Protein AF-A0A498G099-F1 (afdb_monomer)

Foldseek 3Di:
DVVVVVVVVVVVVVVVVLVVVLLVLLVDVCSCVDPVNVVSCVVCVVVCVVVVVVCCQDPSHNCVVVVVVD

Sequence (70 aa):
MIFILLILLKLIKVYSYLLLAYALLSWFPGAYDSWLGRLVSDIVEPILKPFRSLNLQFAGLDFTIYLVMI

Structure (mmCIF, N/CA/C/O backbone):
data_AF-A0A498G099-F1
#
_entry.id   AF-A0A498G099-F1
#
loop_
_atom_site.group_PDB
_atom_site.id
_atom_site.type_symbol
_atom_site.label_atom_id
_atom_site.label_alt_id
_atom_site.label_comp_id
_atom_site.label_asym_id
_atom_site.label_entity_id
_atom_site.label_seq_id
_atom_site.pdbx_PDB_ins_code
_atom_site.Cartn_x
_atom_site.Cartn_y
_atom_site.Cartn_z
_atom_site.occupancy
_atom_site.B_iso_or_equiv
_atom_site.auth_seq_id
_atom_site.auth_comp_id
_atom_site.auth_asym_id
_atom_site.auth_atom_id
_atom_site.pdbx_PDB_model_num
ATOM 1 N N . MET A 1 1 ? -18.083 -5.093 21.150 1.00 73.19 1 MET A N 1
ATOM 2 C CA . MET A 1 1 ? -17.158 -3.950 20.948 1.00 73.19 1 MET A CA 1
ATOM 3 C C . MET A 1 1 ? -15.721 -4.364 20.636 1.00 73.19 1 MET A C 1
ATOM 5 O O . MET A 1 1 ? -15.226 -3.952 19.600 1.00 73.19 1 MET A O 1
ATOM 9 N N . ILE A 1 2 ? -15.057 -5.197 21.447 1.00 89.62 2 ILE A N 1
ATOM 10 C CA . ILE A 1 2 ? -13.627 -5.544 21.262 1.00 89.62 2 ILE A CA 1
ATOM 11 C C . ILE A 1 2 ? -13.333 -6.288 19.947 1.00 89.62 2 ILE A C 1
ATOM 13 O O . ILE A 1 2 ? -12.329 -6.020 19.299 1.00 89.62 2 ILE A O 1
ATOM 17 N N . PHE A 1 3 ? -14.231 -7.173 19.507 1.00 90.56 3 PHE A N 1
ATOM 18 C CA . PHE A 1 3 ? -14.038 -7.961 18.283 1.00 90.56 3 PHE A CA 1
ATOM 19 C C . PHE A 1 3 ? -13.910 -7.096 17.015 1.00 90.56 3 PHE A C 1
ATOM 21 O O . PHE A 1 3 ? -13.045 -7.338 16.181 1.00 90.56 3 PHE A O 1
ATOM 28 N N . ILE A 1 4 ? -14.720 -6.037 16.914 1.00 91.69 4 ILE A N 1
ATOM 29 C CA . ILE A 1 4 ? -14.679 -5.076 15.801 1.00 91.69 4 ILE A CA 1
ATOM 30 C C . ILE A 1 4 ? -13.337 -4.336 15.803 1.00 91.69 4 ILE A C 1
ATOM 32 O O . ILE A 1 4 ? -12.710 -4.193 14.757 1.00 91.69 4 ILE A O 1
ATOM 36 N N . LEU A 1 5 ? -12.862 -3.933 16.986 1.00 91.00 5 LEU A N 1
ATOM 37 C CA . LEU A 1 5 ? -11.576 -3.257 17.148 1.00 91.00 5 LEU A CA 1
ATOM 38 C C . LEU A 1 5 ? -10.404 -4.154 16.715 1.00 91.00 5 LEU A C 1
ATOM 40 O O . LEU A 1 5 ? -9.511 -3.706 16.003 1.00 91.00 5 LEU A O 1
ATOM 44 N N . LEU A 1 6 ? -10.430 -5.435 17.096 1.00 90.94 6 LEU A N 1
ATOM 45 C CA . LEU A 1 6 ? -9.406 -6.414 16.717 1.00 90.94 6 LEU A CA 1
ATOM 46 C C . LEU A 1 6 ? -9.365 -6.652 15.204 1.00 90.94 6 LEU A C 1
ATOM 48 O O . LEU A 1 6 ? -8.281 -6.725 14.626 1.00 90.94 6 LEU A O 1
ATOM 52 N N . ILE A 1 7 ? -10.5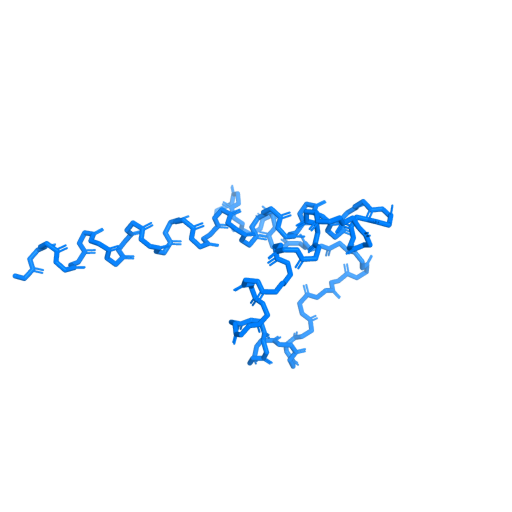31 -6.741 14.559 1.00 92.12 7 ILE A N 1
ATOM 53 C CA . ILE A 1 7 ? -10.624 -6.860 13.098 1.00 92.12 7 ILE A CA 1
ATOM 54 C C . ILE A 1 7 ? -10.048 -5.614 12.426 1.00 92.12 7 ILE A C 1
ATOM 56 O O . ILE A 1 7 ? -9.256 -5.744 11.494 1.00 92.12 7 ILE A O 1
ATOM 60 N N . LEU A 1 8 ? -10.390 -4.423 12.922 1.00 91.19 8 LEU A N 1
ATOM 61 C CA . LEU A 1 8 ? -9.902 -3.162 12.369 1.00 91.19 8 LEU A CA 1
ATOM 62 C C . LEU A 1 8 ? -8.375 -3.050 12.481 1.00 91.19 8 LEU A C 1
ATOM 64 O O . LEU A 1 8 ? -7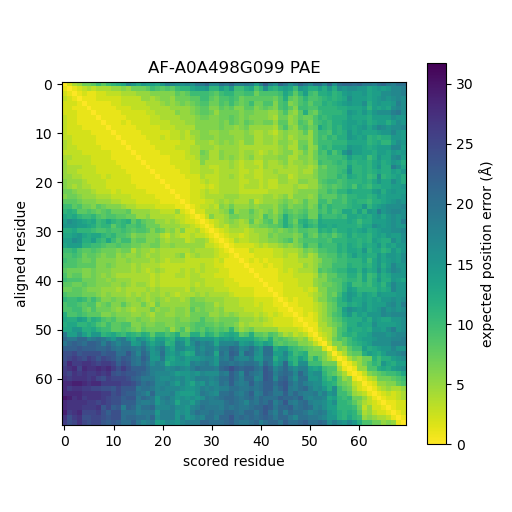.703 -2.762 11.495 1.00 91.19 8 LEU A O 1
ATOM 68 N N . LEU A 1 9 ? -7.815 -3.355 13.655 1.00 90.31 9 LEU A N 1
ATOM 69 C CA . LEU A 1 9 ? -6.365 -3.354 13.879 1.00 90.31 9 LEU A CA 1
ATOM 70 C C . LEU A 1 9 ? -5.650 -4.358 12.971 1.00 90.31 9 LEU A C 1
ATOM 72 O O . LEU A 1 9 ? -4.593 -4.057 12.414 1.00 90.31 9 LEU A O 1
ATOM 76 N N . LYS A 1 10 ? -6.234 -5.545 12.783 1.00 90.12 10 LYS A N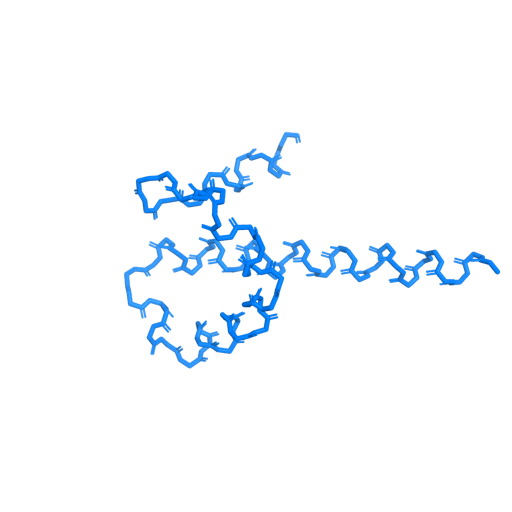 1
ATOM 77 C CA . LYS A 1 10 ? -5.675 -6.562 11.890 1.00 90.12 10 LYS A CA 1
ATOM 78 C C . LYS A 1 10 ? -5.723 -6.116 10.429 1.00 90.12 10 LYS A C 1
ATOM 80 O O . LYS A 1 10 ? -4.742 -6.315 9.720 1.00 90.12 10 LYS A O 1
ATOM 85 N N . LEU A 1 11 ? -6.817 -5.485 10.001 1.00 87.38 11 LEU A N 1
ATOM 86 C CA . LEU A 1 11 ? -6.946 -4.905 8.663 1.00 87.38 11 LEU A CA 1
ATOM 87 C C . LEU A 1 11 ? -5.889 -3.827 8.435 1.00 87.38 11 LEU A C 1
ATOM 89 O O . LEU A 1 11 ? -5.143 -3.927 7.469 1.00 87.38 11 LEU A O 1
ATOM 93 N N . ILE A 1 12 ? -5.757 -2.862 9.347 1.00 85.56 12 ILE A N 1
ATOM 94 C CA . ILE A 1 12 ? -4.741 -1.800 9.261 1.00 85.56 12 ILE A CA 1
ATOM 95 C C . ILE A 1 12 ? -3.338 -2.402 9.132 1.00 85.56 12 ILE A C 1
ATOM 97 O O . ILE A 1 12 ? -2.554 -1.978 8.284 1.00 85.56 12 ILE A O 1
ATOM 101 N N . LYS A 1 13 ? -3.030 -3.439 9.920 1.00 84.62 13 LYS A N 1
ATOM 102 C CA . LYS A 1 13 ? -1.741 -4.134 9.847 1.00 84.62 13 LYS A CA 1
ATOM 103 C C . LYS A 1 13 ? -1.511 -4.795 8.483 1.00 84.62 13 LYS A C 1
ATOM 105 O O . LYS A 1 13 ? -0.428 -4.661 7.923 1.00 84.62 13 LYS A O 1
ATOM 110 N N . VAL A 1 14 ? -2.513 -5.481 7.935 1.00 84.69 14 VAL A N 1
ATOM 111 C CA . VAL A 1 14 ? -2.433 -6.093 6.595 1.00 84.69 14 VAL A CA 1
ATOM 112 C C . VAL A 1 14 ? -2.252 -5.026 5.510 1.00 84.69 14 VAL A C 1
ATOM 114 O O . VAL A 1 14 ? -1.403 -5.186 4.637 1.00 84.69 14 VAL A O 1
ATOM 117 N N . TYR A 1 15 ? -2.984 -3.915 5.597 1.00 77.69 15 TYR A N 1
ATOM 118 C CA . TYR A 1 15 ? -2.849 -2.795 4.664 1.00 77.69 15 TYR A CA 1
ATOM 119 C C . TYR A 1 15 ? -1.471 -2.129 4.730 1.00 77.69 15 TYR A C 1
ATOM 121 O O . TYR A 1 15 ? -0.923 -1.764 3.694 1.00 77.69 15 TYR A O 1
ATOM 129 N N . SER A 1 16 ? -0.875 -2.031 5.919 1.00 78.69 16 SER A N 1
ATOM 130 C CA . SER A 1 16 ? 0.496 -1.538 6.082 1.00 78.69 16 SER A CA 1
ATOM 131 C C . SER A 1 16 ? 1.513 -2.408 5.328 1.00 78.69 16 SER A C 1
ATOM 133 O O . SER 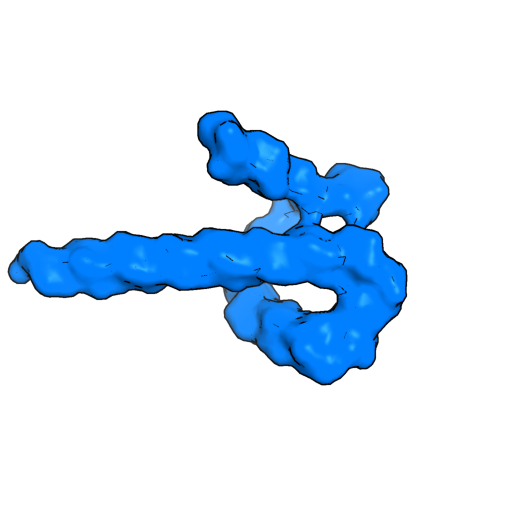A 1 16 ? 2.345 -1.887 4.587 1.00 78.69 16 SER A O 1
ATOM 135 N N . TYR A 1 17 ? 1.392 -3.740 5.406 1.00 80.12 17 TYR A N 1
ATOM 136 C CA . TYR A 1 17 ? 2.245 -4.645 4.624 1.00 80.12 17 TYR A CA 1
ATOM 137 C C . TYR A 1 17 ? 2.003 -4.554 3.110 1.00 80.12 17 TYR A C 1
ATOM 139 O O . TYR A 1 17 ? 2.953 -4.672 2.341 1.00 80.12 17 TYR A O 1
ATOM 147 N N . LEU A 1 18 ? 0.761 -4.328 2.672 1.00 78.94 18 LEU A N 1
ATOM 148 C CA . LEU A 1 18 ? 0.426 -4.104 1.257 1.00 78.94 18 LEU A CA 1
ATOM 149 C C . LEU A 1 18 ? 1.082 -2.833 0.709 1.00 78.94 18 LEU A C 1
ATOM 151 O O . LEU A 1 18 ? 1.660 -2.862 -0.375 1.00 78.94 18 LEU A O 1
ATOM 155 N N . LEU A 1 19 ? 1.038 -1.741 1.473 1.00 74.44 19 LEU A N 1
ATOM 156 C CA . LEU A 1 19 ? 1.716 -0.493 1.120 1.00 74.44 19 LEU A CA 1
ATOM 157 C C . LEU A 1 19 ? 3.237 -0.669 1.088 1.00 74.44 19 LEU A C 1
ATOM 159 O O . LEU A 1 19 ? 3.890 -0.167 0.179 1.00 74.44 19 LEU A O 1
ATOM 163 N N . LEU A 1 20 ? 3.796 -1.438 2.025 1.00 75.50 20 LEU A N 1
ATOM 164 C CA . LEU A 1 20 ? 5.216 -1.782 2.016 1.00 75.50 20 LEU A CA 1
ATOM 165 C C . LEU A 1 20 ? 5.596 -2.590 0.764 1.00 75.50 20 LEU A C 1
ATOM 167 O O . LEU A 1 20 ? 6.605 -2.300 0.130 1.00 75.50 20 LEU A O 1
ATOM 171 N N . ALA A 1 21 ? 4.781 -3.573 0.375 1.00 76.06 21 ALA A N 1
ATOM 172 C CA . ALA A 1 21 ? 4.997 -4.345 -0.847 1.00 76.06 21 ALA A CA 1
ATOM 173 C C . ALA A 1 21 ? 4.905 -3.471 -2.110 1.00 76.06 21 ALA A C 1
ATOM 175 O O . ALA A 1 21 ? 5.721 -3.625 -3.016 1.00 76.06 21 ALA A O 1
ATOM 176 N N . TYR A 1 22 ? 3.958 -2.529 -2.155 1.00 75.06 22 TYR A N 1
ATOM 177 C CA . TYR A 1 22 ? 3.847 -1.540 -3.230 1.00 75.06 22 TYR A CA 1
ATOM 178 C C . TYR A 1 22 ? 5.100 -0.648 -3.318 1.00 75.06 22 TYR A C 1
ATOM 180 O O . TYR A 1 22 ? 5.662 -0.488 -4.399 1.00 75.06 22 TYR A O 1
ATOM 188 N N . ALA A 1 23 ? 5.602 -0.158 -2.182 1.00 72.94 23 ALA A N 1
ATOM 189 C CA . ALA A 1 23 ? 6.839 0.625 -2.119 1.00 72.94 23 ALA A CA 1
ATOM 190 C C . ALA A 1 23 ? 8.076 -0.179 -2.570 1.00 72.94 23 ALA A C 1
ATOM 192 O O . ALA A 1 23 ? 8.965 0.339 -3.238 1.00 72.94 23 ALA A O 1
ATOM 193 N N . LEU A 1 24 ? 8.137 -1.478 -2.263 1.00 73.50 24 LEU A N 1
ATOM 194 C CA . LEU A 1 24 ? 9.204 -2.353 -2.764 1.00 73.50 24 LEU A CA 1
ATOM 195 C C . LEU A 1 24 ? 9.106 -2.584 -4.280 1.00 73.50 24 LEU A C 1
ATOM 197 O O . LEU A 1 24 ? 10.134 -2.682 -4.950 1.00 73.50 24 LEU A O 1
ATOM 201 N N . LEU A 1 25 ? 7.891 -2.647 -4.833 1.00 70.19 25 LEU A N 1
ATOM 202 C CA . LEU A 1 25 ? 7.677 -2.703 -6.281 1.00 70.19 25 LEU A CA 1
ATOM 203 C C . LEU A 1 25 ? 8.102 -1.395 -6.958 1.00 70.19 25 LEU A C 1
ATOM 205 O O . LEU A 1 25 ? 8.651 -1.448 -8.054 1.00 70.19 25 LEU A O 1
ATOM 209 N N . SER A 1 26 ? 7.933 -0.239 -6.307 1.00 64.19 26 SER A N 1
ATOM 210 C CA . SER A 1 26 ? 8.399 1.046 -6.846 1.00 64.19 26 SER A CA 1
ATOM 211 C C . SER A 1 26 ? 9.914 1.077 -7.073 1.00 64.19 26 SER A C 1
ATOM 213 O O . SER A 1 26 ? 10.384 1.774 -7.969 1.00 64.19 26 SER A O 1
ATOM 215 N N . TRP A 1 27 ? 10.671 0.321 -6.271 1.00 65.56 27 TRP A N 1
ATOM 216 C CA . TRP A 1 27 ? 12.129 0.242 -6.345 1.00 65.56 27 TRP A CA 1
ATOM 217 C C . TRP A 1 27 ? 12.635 -0.597 -7.530 1.00 65.56 27 TRP A C 1
ATOM 219 O O . TRP A 1 27 ? 13.755 -0.386 -7.999 1.00 65.56 27 TRP A O 1
ATOM 229 N N . PHE A 1 28 ? 11.828 -1.530 -8.046 1.00 65.81 28 PHE A N 1
ATOM 230 C CA . PHE A 1 28 ? 12.223 -2.383 -9.167 1.00 65.81 28 PHE A CA 1
ATOM 231 C C . PHE A 1 28 ? 11.784 -1.785 -10.521 1.00 65.81 28 PHE A C 1
ATOM 233 O O . PHE A 1 28 ? 10.586 -1.613 -10.764 1.00 65.81 28 PHE A O 1
ATOM 240 N N . PRO A 1 29 ? 12.708 -1.528 -11.466 1.00 59.75 29 PRO A N 1
ATOM 241 C CA . PRO A 1 29 ? 12.339 -1.048 -12.796 1.00 59.75 29 PRO A CA 1
ATOM 242 C C . PRO A 1 29 ? 11.523 -2.118 -13.541 1.00 59.75 29 PRO A C 1
ATOM 244 O O . PRO A 1 29 ? 11.959 -3.258 -13.684 1.00 59.75 29 PRO A O 1
ATOM 247 N N . GLY A 1 30 ? 10.318 -1.758 -13.997 1.00 69.81 30 GLY A N 1
ATOM 248 C CA . GLY A 1 30 ? 9.391 -2.676 -14.677 1.00 69.81 30 GLY A CA 1
ATOM 249 C C . GLY A 1 30 ? 8.540 -3.557 -13.750 1.00 69.81 30 GLY A C 1
ATOM 250 O O . GLY A 1 30 ? 7.765 -4.380 -14.235 1.00 69.81 30 GLY A O 1
ATOM 251 N N . ALA A 1 31 ? 8.619 -3.394 -12.422 1.00 71.31 31 ALA A N 1
ATOM 252 C CA . ALA A 1 31 ? 7.791 -4.169 -11.493 1.00 71.31 31 ALA A CA 1
ATOM 253 C C . ALA A 1 31 ? 6.294 -3.847 -11.598 1.00 71.31 31 ALA A C 1
ATOM 255 O O . ALA A 1 31 ? 5.478 -4.756 -11.442 1.00 71.31 31 ALA A O 1
ATOM 256 N N . TYR A 1 32 ? 5.924 -2.606 -11.927 1.00 69.25 32 TYR A N 1
ATOM 257 C CA . TYR A 1 32 ? 4.529 -2.228 -12.184 1.00 69.25 32 TYR A CA 1
ATOM 258 C C . TYR A 1 32 ? 3.924 -2.962 -13.389 1.00 69.25 32 TYR A C 1
ATOM 260 O O . TYR A 1 32 ? 2.738 -3.283 -13.378 1.00 69.25 32 TYR A O 1
ATOM 268 N N . ASP A 1 33 ? 4.743 -3.303 -14.386 1.00 77.56 33 ASP A N 1
ATOM 269 C CA . ASP A 1 33 ? 4.321 -4.046 -15.579 1.00 77.56 33 ASP A CA 1
ATOM 270 C C . ASP A 1 33 ? 4.243 -5.563 -15.348 1.00 77.56 33 ASP A C 1
ATOM 272 O O . ASP A 1 33 ? 3.792 -6.319 -16.218 1.00 77.56 33 ASP A O 1
ATOM 276 N N . SER A 1 34 ? 4.642 -6.045 -14.170 1.00 82.50 34 SER A N 1
ATOM 277 C CA . SER A 1 34 ? 4.442 -7.440 -13.791 1.00 82.50 34 SER A CA 1
ATOM 278 C C . SER A 1 34 ? 2.978 -7.702 -13.415 1.00 82.50 34 SER A C 1
ATOM 280 O O . SER A 1 34 ? 2.261 -6.819 -12.945 1.00 82.50 34 SER A O 1
ATOM 282 N N . TRP A 1 35 ? 2.513 -8.943 -13.588 1.00 81.94 35 TRP A N 1
ATOM 283 C CA . TRP A 1 35 ? 1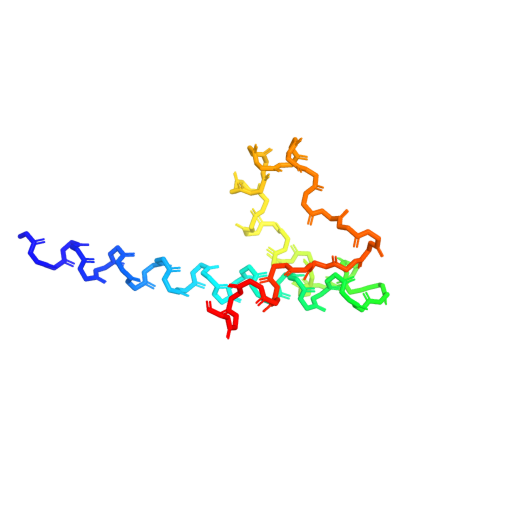.157 -9.329 -13.172 1.00 81.94 35 TRP A CA 1
ATOM 284 C C . TRP A 1 35 ? 0.920 -9.088 -11.673 1.00 81.94 35 TRP A C 1
ATOM 286 O O . TRP A 1 35 ? -0.140 -8.597 -11.296 1.00 81.94 35 TRP A O 1
ATOM 296 N N . LEU A 1 36 ? 1.930 -9.342 -10.833 1.00 78.56 36 LEU A N 1
ATOM 297 C CA . LEU A 1 36 ? 1.870 -9.068 -9.396 1.00 78.56 36 LEU A CA 1
ATOM 298 C C . LEU A 1 36 ? 1.831 -7.567 -9.095 1.00 78.56 36 LEU A C 1
ATOM 300 O O . LEU A 1 36 ? 1.045 -7.140 -8.256 1.00 78.56 36 LEU A O 1
ATOM 304 N N . GLY A 1 37 ? 2.632 -6.766 -9.798 1.00 79.81 37 GLY A N 1
ATOM 305 C CA . GLY A 1 37 ? 2.651 -5.315 -9.626 1.00 79.81 37 GLY A CA 1
ATOM 306 C C . GLY A 1 37 ? 1.325 -4.664 -9.989 1.00 79.81 37 GLY A C 1
ATOM 307 O O . GLY A 1 37 ? 0.842 -3.824 -9.232 1.00 79.81 37 GLY A O 1
ATOM 308 N N . ARG A 1 38 ? 0.688 -5.115 -11.076 1.00 81.94 38 ARG A N 1
ATOM 309 C CA . ARG A 1 38 ? -0.670 -4.686 -11.443 1.00 81.94 38 ARG A CA 1
ATOM 310 C C . ARG A 1 38 ? -1.698 -5.074 -10.388 1.00 81.94 38 ARG A C 1
ATOM 312 O O . ARG A 1 38 ? -2.431 -4.212 -9.931 1.00 81.94 38 ARG A O 1
ATOM 319 N N . LEU A 1 39 ? -1.692 -6.329 -9.930 1.00 84.25 39 LEU A N 1
ATOM 320 C CA . LEU A 1 39 ? -2.625 -6.782 -8.892 1.00 84.25 39 LEU A CA 1
ATOM 321 C C . LEU A 1 39 ? -2.492 -5.980 -7.592 1.00 84.25 39 LEU A C 1
ATOM 323 O O . LEU A 1 39 ? -3.496 -5.574 -7.013 1.00 84.25 39 LEU A O 1
ATOM 327 N N . VAL A 1 40 ? -1.263 -5.742 -7.129 1.00 79.75 40 VAL A N 1
ATOM 328 C CA . VAL A 1 40 ? -1.024 -4.933 -5.927 1.00 79.75 40 VAL A CA 1
ATOM 329 C C . VAL A 1 40 ? -1.439 -3.483 -6.173 1.00 79.75 40 VAL A C 1
ATOM 331 O O . VAL A 1 40 ? -2.101 -2.893 -5.326 1.00 79.75 40 VAL A O 1
ATOM 334 N N . SER A 1 41 ? -1.120 -2.919 -7.338 1.00 77.31 41 SER A N 1
ATOM 335 C CA . SER A 1 41 ? -1.511 -1.550 -7.686 1.00 77.31 41 SER A CA 1
ATOM 336 C C . SER A 1 41 ? -3.028 -1.381 -7.707 1.00 77.31 41 SER A C 1
ATOM 338 O O . SER A 1 41 ? -3.514 -0.444 -7.090 1.00 77.31 41 SER A O 1
ATOM 340 N N . ASP A 1 42 ? -3.776 -2.312 -8.300 1.00 83.12 42 ASP A N 1
ATOM 341 C CA . ASP A 1 42 ? -5.243 -2.259 -8.376 1.00 83.12 42 ASP A CA 1
ATOM 342 C C . ASP A 1 42 ? -5.899 -2.337 -6.986 1.00 83.12 42 ASP A C 1
ATOM 344 O O . ASP A 1 42 ? -6.878 -1.643 -6.704 1.00 83.12 42 ASP A O 1
ATOM 348 N N . ILE A 1 43 ? -5.347 -3.157 -6.082 1.00 82.56 43 ILE A N 1
ATOM 349 C CA . ILE A 1 43 ? -5.853 -3.295 -4.706 1.00 82.56 43 ILE A CA 1
ATOM 350 C C . ILE A 1 43 ? -5.624 -2.008 -3.907 1.00 82.56 43 ILE A C 1
ATOM 352 O O . ILE A 1 43 ? -6.456 -1.621 -3.081 1.00 82.56 43 ILE A O 1
ATOM 356 N N . VAL A 1 44 ? -4.488 -1.350 -4.129 1.00 76.19 44 VAL A N 1
ATOM 357 C CA . VAL A 1 44 ? -4.058 -0.197 -3.335 1.00 76.19 44 VAL A CA 1
ATOM 358 C C . VAL A 1 44 ? -4.508 1.131 -3.985 1.00 76.19 44 VAL A C 1
ATOM 360 O O . VAL A 1 44 ? -4.677 2.124 -3.279 1.00 76.19 44 VAL A O 1
ATOM 363 N N . GLU A 1 45 ? -4.826 1.155 -5.288 1.00 79.88 45 GLU A N 1
ATOM 364 C CA . GLU A 1 45 ? -5.322 2.313 -6.058 1.00 79.88 45 GLU A CA 1
ATOM 365 C C . GLU A 1 45 ? -6.487 3.078 -5.402 1.00 79.88 45 GLU A C 1
ATOM 367 O O . GLU A 1 45 ? -6.389 4.305 -5.298 1.00 79.88 45 GLU A O 1
ATOM 372 N N . PRO A 1 46 ? -7.589 2.445 -4.948 1.00 78.81 46 PRO A N 1
ATOM 373 C CA . PRO A 1 46 ? -8.714 3.177 -4.361 1.00 78.81 46 PRO A CA 1
ATOM 374 C C . PRO A 1 46 ? -8.314 3.943 -3.099 1.00 78.81 46 PRO A C 1
ATOM 376 O O . PRO A 1 46 ? -8.850 5.020 -2.837 1.00 78.81 46 PRO A O 1
ATOM 379 N N . ILE A 1 47 ? -7.348 3.412 -2.349 1.00 71.25 47 ILE A N 1
ATOM 380 C CA . ILE A 1 47 ? -6.794 4.074 -1.171 1.00 71.25 47 ILE A CA 1
ATOM 381 C C . ILE A 1 47 ? -5.785 5.130 -1.601 1.00 71.25 47 ILE A C 1
ATOM 383 O O . ILE A 1 47 ? -5.820 6.219 -1.053 1.00 71.25 47 ILE A O 1
ATOM 387 N N . LEU A 1 48 ? -4.937 4.866 -2.597 1.00 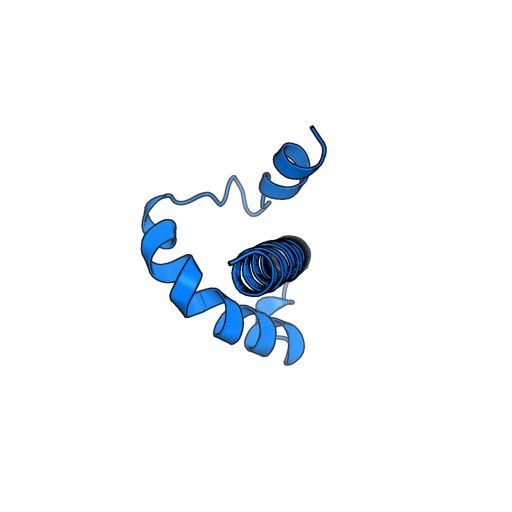70.75 48 LEU A N 1
ATOM 388 C CA . LEU A 1 48 ? -3.928 5.814 -3.078 1.00 70.75 48 LEU A CA 1
ATOM 389 C C . LEU A 1 48 ? -4.525 7.020 -3.800 1.00 70.75 48 LEU A C 1
ATOM 391 O O . LEU A 1 48 ? -3.931 8.088 -3.733 1.00 70.75 48 LEU A O 1
ATOM 395 N N . LYS A 1 49 ? -5.686 6.904 -4.456 1.00 75.19 49 LYS A N 1
ATOM 396 C CA . LYS A 1 49 ? -6.352 8.008 -5.176 1.00 75.19 49 LYS A CA 1
ATOM 397 C C . LYS A 1 49 ? -6.420 9.324 -4.383 1.00 75.19 49 LYS A C 1
ATOM 399 O O . LYS A 1 49 ? -5.973 10.332 -4.929 1.00 75.19 49 LYS A O 1
ATOM 404 N N . PRO A 1 50 ? -6.912 9.357 -3.129 1.00 71.31 50 PRO A N 1
ATOM 405 C CA . PRO A 1 50 ? -6.902 10.571 -2.309 1.00 71.31 50 PRO A CA 1
ATOM 406 C C . PRO A 1 50 ? -5.501 11.031 -1.872 1.00 71.31 50 PRO A C 1
ATOM 408 O O . PRO A 1 50 ? -5.301 12.227 -1.688 1.00 71.31 50 PRO A O 1
ATOM 411 N N . PHE A 1 51 ? -4.517 10.134 -1.740 1.00 66.62 51 PHE A N 1
ATOM 412 C CA . PHE A 1 51 ? -3.130 10.499 -1.393 1.00 66.62 51 PHE A CA 1
ATOM 413 C C . PHE A 1 51 ? -2.259 10.795 -2.622 1.00 66.62 51 PHE A C 1
ATOM 415 O O . PHE A 1 51 ? -1.144 11.292 -2.483 1.00 66.62 51 PHE A O 1
ATOM 422 N N . ARG A 1 52 ? -2.759 10.553 -3.838 1.00 65.75 52 ARG A N 1
ATOM 423 C CA . ARG A 1 52 ? -2.052 10.809 -5.100 1.00 65.75 52 ARG A CA 1
ATOM 424 C C . ARG A 1 52 ? -1.718 12.293 -5.267 1.00 65.75 52 ARG A C 1
ATOM 426 O O . ARG A 1 52 ? -0.713 12.616 -5.887 1.00 65.75 52 ARG A O 1
ATOM 433 N N . SER A 1 53 ? -2.508 13.188 -4.664 1.00 58.75 53 SER A N 1
ATOM 434 C CA . SER A 1 53 ? -2.224 14.629 -4.626 1.00 58.75 53 SER A CA 1
ATOM 435 C C . SER A 1 53 ? -1.100 15.012 -3.661 1.00 58.75 53 SER A C 1
ATOM 437 O O . SER A 1 53 ? -0.543 16.096 -3.794 1.00 58.75 53 SER A O 1
ATOM 439 N N . LEU A 1 54 ? -0.773 14.159 -2.686 1.00 56.34 54 LEU A 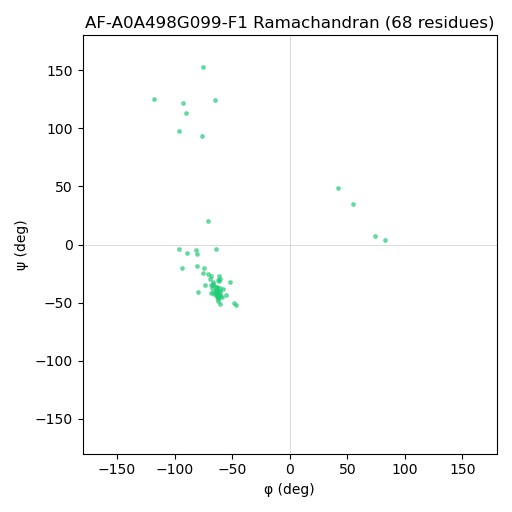N 1
ATOM 440 C CA . LEU A 1 54 ? 0.298 14.413 -1.717 1.00 56.34 54 LEU A CA 1
ATOM 441 C C . LEU A 1 54 ? 1.684 14.090 -2.281 1.00 56.34 54 LEU A C 1
ATOM 443 O O . LEU A 1 54 ? 2.673 14.415 -1.635 1.00 56.34 54 LEU A O 1
ATOM 447 N N . ASN A 1 55 ? 1.752 13.484 -3.474 1.00 50.56 55 ASN A N 1
ATOM 448 C CA . ASN A 1 55 ? 2.979 13.215 -4.222 1.00 50.56 55 ASN A CA 1
ATOM 449 C C . ASN A 1 55 ? 4.125 12.703 -3.327 1.00 50.56 55 ASN A C 1
ATOM 451 O O . ASN A 1 55 ? 5.243 13.205 -3.383 1.00 50.56 55 ASN A O 1
ATOM 455 N N . LEU A 1 56 ? 3.841 11.699 -2.485 1.00 54.38 56 LEU A N 1
ATOM 456 C CA . LEU A 1 56 ? 4.804 11.092 -1.550 1.00 54.38 56 LEU A CA 1
ATOM 457 C C . LEU A 1 56 ? 5.882 10.234 -2.252 1.00 54.38 56 LEU A C 1
ATOM 459 O O . LEU A 1 56 ? 6.528 9.412 -1.615 1.00 54.38 56 LEU A O 1
ATOM 463 N N . GLN A 1 57 ? 6.096 10.446 -3.551 1.00 50.06 57 GLN A N 1
ATOM 464 C CA . GLN A 1 57 ? 7.162 9.844 -4.342 1.00 50.06 57 GLN A CA 1
ATOM 465 C C . GLN A 1 57 ? 8.329 10.831 -4.403 1.00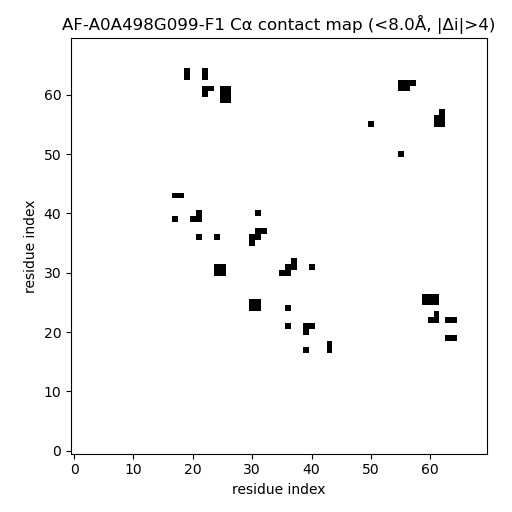 50.06 57 GLN A C 1
ATOM 467 O O . GLN A 1 57 ? 8.337 11.760 -5.214 1.00 50.06 57 GLN A O 1
ATOM 472 N N . PHE A 1 58 ? 9.331 10.643 -3.547 1.00 43.62 58 PHE A N 1
ATOM 473 C CA . PHE A 1 58 ? 10.575 11.404 -3.640 1.00 43.62 58 PHE A CA 1
ATOM 474 C C . PHE A 1 58 ? 11.563 10.649 -4.535 1.00 43.62 58 PHE A C 1
ATOM 476 O O . PHE A 1 58 ? 12.043 9.575 -4.192 1.00 43.62 58 PHE A O 1
ATOM 483 N N . ALA A 1 59 ? 11.874 11.221 -5.701 1.00 40.25 59 ALA A N 1
ATOM 484 C CA . ALA A 1 59 ? 12.931 10.743 -6.600 1.00 40.25 59 ALA A CA 1
ATOM 485 C C . ALA A 1 59 ? 12.828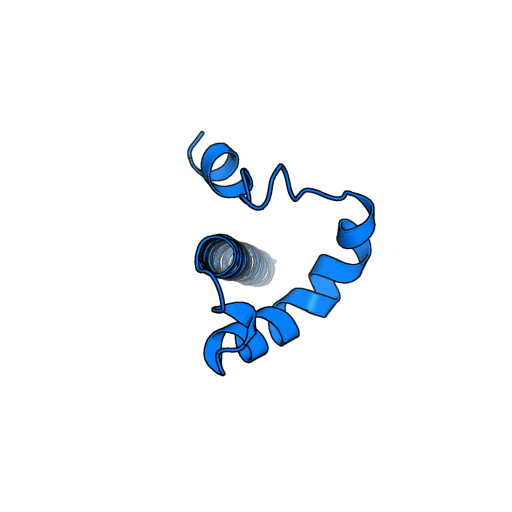 9.256 -7.027 1.00 40.25 59 ALA A C 1
ATOM 487 O O . ALA A 1 59 ? 13.845 8.588 -7.188 1.00 40.25 59 ALA A O 1
ATOM 488 N N . GLY A 1 60 ? 11.610 8.726 -7.212 1.00 50.84 60 GLY A N 1
ATOM 489 C CA . GLY A 1 60 ? 11.400 7.325 -7.612 1.00 50.84 60 GLY A CA 1
ATOM 490 C C . GLY A 1 60 ? 11.645 6.296 -6.499 1.00 50.84 60 GLY A C 1
ATOM 491 O O . GLY A 1 60 ? 11.601 5.096 -6.760 1.00 50.84 60 GLY A O 1
ATOM 492 N N . LEU A 1 61 ? 11.874 6.750 -5.264 1.00 51.66 61 LEU A N 1
ATOM 493 C CA . LEU A 1 61 ? 11.992 5.922 -4.070 1.00 51.66 61 LEU A CA 1
ATOM 494 C C . LEU A 1 61 ? 10.879 6.289 -3.083 1.00 51.66 61 LEU A C 1
ATOM 496 O O . LEU A 1 61 ? 10.742 7.443 -2.674 1.00 51.66 61 LEU A O 1
ATOM 500 N N . ASP A 1 62 ? 10.092 5.298 -2.666 1.00 53.22 62 ASP A N 1
ATOM 501 C CA . ASP A 1 62 ? 9.122 5.467 -1.585 1.00 53.22 62 ASP A CA 1
ATOM 502 C C . ASP A 1 62 ? 9.856 5.464 -0.230 1.00 53.22 62 ASP A C 1
ATOM 504 O O . ASP A 1 62 ? 10.098 4.429 0.397 1.00 53.22 62 ASP A O 1
ATOM 508 N N . PHE A 1 63 ? 10.200 6.660 0.260 1.00 54.41 63 PHE A N 1
ATOM 509 C CA . PHE A 1 63 ? 10.801 6.889 1.587 1.00 54.41 63 PHE A CA 1
ATOM 510 C C . PHE A 1 63 ? 9.880 6.508 2.758 1.00 54.41 63 PHE A C 1
ATOM 512 O O . PHE A 1 63 ? 10.298 6.529 3.918 1.00 54.41 63 PHE A O 1
ATOM 519 N N . THR A 1 64 ? 8.646 6.096 2.472 1.00 52.31 64 THR A N 1
ATOM 520 C CA . THR A 1 64 ? 7.710 5.511 3.436 1.00 52.31 64 THR A CA 1
ATOM 521 C C . THR A 1 64 ? 8.336 4.344 4.209 1.00 52.31 64 THR A C 1
ATOM 523 O O . THR A 1 64 ? 8.062 4.193 5.395 1.00 52.31 64 THR A O 1
ATOM 526 N N . ILE A 1 65 ? 9.247 3.578 3.592 1.00 49.19 65 ILE A N 1
ATOM 527 C CA . ILE A 1 65 ? 9.981 2.469 4.232 1.00 49.19 65 ILE A CA 1
ATOM 528 C C . ILE A 1 65 ? 10.820 2.949 5.432 1.00 49.19 65 ILE A C 1
ATOM 530 O O . ILE A 1 65 ? 10.889 2.267 6.452 1.00 49.19 65 ILE A O 1
ATOM 534 N N . TYR A 1 66 ? 11.426 4.136 5.343 1.00 50.69 66 TYR A N 1
ATOM 535 C CA . TYR A 1 66 ? 12.238 4.706 6.423 1.00 50.69 66 TYR A CA 1
ATOM 536 C C . TYR A 1 66 ? 11.370 5.206 7.589 1.00 50.69 66 TYR A C 1
ATOM 538 O O . TYR A 1 66 ? 11.739 5.060 8.749 1.00 50.69 66 TYR A O 1
ATOM 546 N N . LEU A 1 67 ? 10.181 5.731 7.281 1.00 52.19 67 LEU A N 1
ATOM 547 C CA . LEU A 1 67 ? 9.196 6.201 8.263 1.00 52.19 67 LEU A CA 1
ATOM 548 C C . LEU A 1 67 ? 8.526 5.056 9.040 1.00 52.19 67 LEU A C 1
ATOM 550 O O . LEU A 1 67 ? 8.067 5.264 10.153 1.00 52.19 67 LEU A O 1
ATOM 554 N N . VAL A 1 68 ? 8.463 3.857 8.456 1.00 50.22 68 VAL A N 1
ATOM 555 C CA . VAL A 1 68 ? 7.901 2.649 9.090 1.00 50.22 68 VAL A CA 1
ATOM 556 C C . VAL A 1 68 ? 8.893 1.981 10.056 1.00 50.22 68 VAL A C 1
ATOM 558 O O . VAL A 1 68 ? 8.489 1.185 10.901 1.00 50.22 68 VAL A O 1
ATOM 561 N N . MET A 1 69 ? 10.186 2.284 9.935 1.00 51.16 69 MET A N 1
ATOM 562 C CA . MET A 1 69 ? 11.261 1.667 10.721 1.00 51.16 69 MET A CA 1
ATOM 563 C C . MET A 1 69 ? 11.670 2.493 11.958 1.00 51.16 69 MET A C 1
ATOM 565 O O . MET A 1 69 ? 12.502 2.030 12.739 1.00 51.16 69 MET A O 1
ATOM 569 N N . ILE A 1 70 ? 11.080 3.680 12.146 1.00 45.34 70 ILE A N 1
ATOM 570 C CA . ILE A 1 70 ? 11.245 4.566 13.314 1.00 45.34 70 ILE A CA 1
ATOM 571 C C . ILE A 1 70 ? 9.951 4.631 14.124 1.00 45.34 70 ILE A C 1
ATOM 573 O O . ILE A 1 70 ? 8.866 4.681 13.504 1.00 45.34 70 ILE A O 1
#

pLDDT: mean 71.31, std 14.12, range [40.25, 92.12]

Secondary structure (DSSP, 8-state):
-HHHHHHHHHHHHHHHHHHHHHHHHHHSTTSTTSHHHHHHHHHHHHHHHHHGGG---BTTB-THHHHH--

Solvent-accessible surface area (backbone atoms only — not comparable to full-atom values): 4111 Å² total; per-residue (Å²): 115,67,69,63,53,54,52,48,54,50,49,53,51,53,51,52,53,52,50,50,52,51,38,57,36,54,66,41,91,67,31,62,78,33,75,66,34,41,54,52,45,63,72,45,39,78,67,41,59,79,49,58,81,66,58,72,62,56,91,68,39,49,60,62,64,63,61,72,74,104

Mean predicted aligned error: 9.45 Å

Radius of gyration: 13.64 Å; Cα contacts (8 Å, |Δi|>4): 37; chains: 1; bounding box: 30×24×37 Å